Protein AF-A0A3N5K813-F1 (afdb_monomer)

Foldseek 3Di:
DVVVVVVVVVCVVPPPPPPPVQQPADPPRHGDPAPLPDCVVPDDPPDRVQWDRDNSDTGGD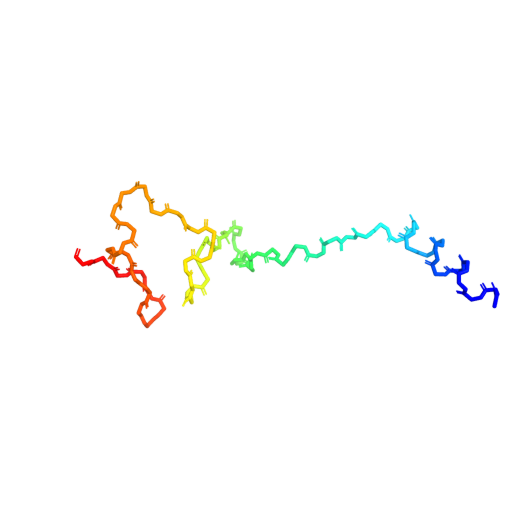

Secondary structure (DSSP, 8-state):
--HHHHHHHHHHHS-----------BTTTB--S--SS--TT---SS-TTSEEEETTEEEE-

Radius of gyration: 20.07 Å; Cα contacts (8 Å, |Δi|>4): 35; chains: 1; bounding box: 28×23×61 Å

Sequence (61 aa):
MVLVCVVFTFVWLNGFSQQTLLPATGEDGWISLFDGKSLDGWRANEHPKTFQVRDGMIVVH

Structure (mmCIF, N/CA/C/O backbone):
data_AF-A0A3N5K813-F1
#
_entry.id   AF-A0A3N5K813-F1
#
loop_
_atom_site.group_PDB
_atom_site.id
_atom_site.type_symbol
_atom_site.label_atom_id
_atom_site.label_alt_id
_atom_site.label_comp_id
_atom_site.label_asym_id
_atom_site.label_entity_id
_atom_site.label_seq_id
_atom_site.pdbx_PDB_ins_code
_atom_site.Cartn_x
_atom_site.Cartn_y
_atom_site.Cartn_z
_atom_site.occupancy
_atom_site.B_iso_or_equiv
_atom_site.auth_seq_id
_atom_site.auth_comp_id
_atom_site.auth_asym_id
_atom_site.auth_atom_id
_atom_site.pdbx_PDB_model_num
ATOM 1 N N . MET A 1 1 ? 3.406 9.928 37.173 1.00 61.34 1 MET A N 1
ATOM 2 C CA . MET A 1 1 ? 4.178 8.704 37.488 1.00 61.34 1 MET A CA 1
ATOM 3 C C . MET A 1 1 ? 3.297 7.467 37.688 1.00 61.34 1 MET A C 1
ATOM 5 O O . MET A 1 1 ? 3.701 6.407 37.248 1.00 61.34 1 MET A O 1
ATOM 9 N N . VAL A 1 2 ? 2.076 7.581 38.234 1.00 48.25 2 VAL A N 1
ATOM 10 C CA . VAL A 1 2 ? 1.111 6.454 38.315 1.00 48.25 2 VAL A CA 1
ATOM 11 C C . VAL A 1 2 ? 0.357 6.215 36.990 1.00 48.25 2 VAL A C 1
ATOM 13 O O . VAL A 1 2 ? 0.025 5.086 36.656 1.00 48.25 2 VAL A O 1
ATOM 16 N N . LEU A 1 3 ? 0.164 7.265 36.179 1.00 52.91 3 LEU A N 1
ATOM 17 C CA . LEU A 1 3 ? -0.627 7.212 34.940 1.00 52.91 3 LEU A CA 1
ATOM 18 C C . LEU A 1 3 ? 0.034 6.413 33.793 1.00 52.91 3 LEU A C 1
ATOM 20 O O . LEU A 1 3 ? -0.669 5.865 32.959 1.00 52.91 3 LEU A O 1
ATOM 24 N N . VAL A 1 4 ? 1.369 6.290 33.769 1.00 57.91 4 VAL A N 1
ATOM 25 C CA . VAL A 1 4 ? 2.102 5.530 32.729 1.00 57.91 4 VAL A CA 1
ATOM 26 C C . VAL A 1 4 ? 1.980 4.015 32.951 1.00 57.91 4 VAL A C 1
ATOM 28 O O . VAL A 1 4 ? 1.867 3.259 31.991 1.00 57.91 4 VAL A O 1
ATOM 31 N N . CYS A 1 5 ? 1.922 3.568 34.211 1.00 55.53 5 CYS A N 1
ATOM 32 C CA . CYS A 1 5 ? 1.792 2.150 34.555 1.00 55.53 5 CYS A CA 1
ATOM 33 C C . CYS A 1 5 ? 0.404 1.589 34.226 1.00 55.53 5 CYS A C 1
ATOM 35 O O . CYS A 1 5 ? 0.302 0.441 33.807 1.00 55.53 5 CYS A O 1
ATOM 37 N N . VAL A 1 6 ? -0.655 2.396 34.377 1.00 56.09 6 VAL A N 1
ATOM 38 C CA . VAL A 1 6 ? -2.033 1.958 34.090 1.00 56.09 6 VAL A CA 1
ATOM 39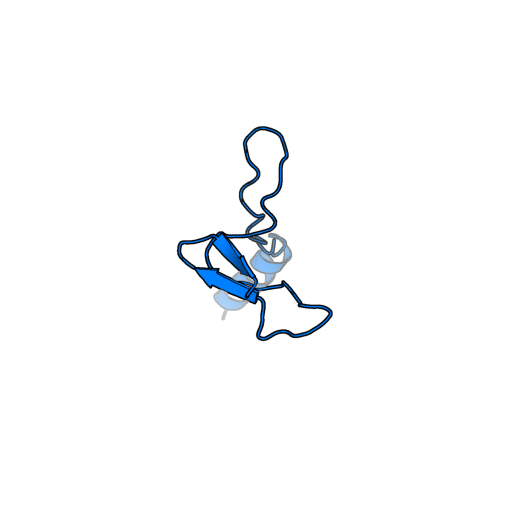 C C . VAL A 1 6 ? -2.247 1.765 32.589 1.00 56.09 6 VAL A C 1
ATOM 41 O O . VAL A 1 6 ? -2.921 0.825 32.195 1.00 56.09 6 VAL A O 1
ATOM 44 N N . VAL A 1 7 ? -1.627 2.594 31.742 1.00 57.56 7 VAL A N 1
ATOM 45 C CA . VAL A 1 7 ? -1.701 2.437 30.277 1.00 57.56 7 VAL A CA 1
ATOM 46 C C . VAL A 1 7 ? -0.933 1.190 29.820 1.00 57.56 7 VAL A C 1
ATOM 48 O O . VAL A 1 7 ? -1.414 0.455 28.963 1.00 57.56 7 VAL A O 1
ATOM 51 N N . PHE A 1 8 ? 0.215 0.891 30.440 1.00 54.62 8 PHE A N 1
ATOM 52 C CA . PHE A 1 8 ? 1.021 -0.294 30.119 1.00 54.62 8 PHE A CA 1
ATOM 53 C C . PHE A 1 8 ? 0.332 -1.616 30.491 1.00 54.62 8 PHE A C 1
ATOM 55 O O . PHE A 1 8 ? 0.456 -2.598 29.762 1.00 54.62 8 PHE A O 1
ATOM 62 N N . THR A 1 9 ? -0.431 -1.647 31.587 1.00 59.47 9 THR A N 1
ATOM 63 C CA . THR A 1 9 ? -1.241 -2.819 31.955 1.00 59.47 9 THR A CA 1
ATOM 64 C C . THR A 1 9 ? -2.558 -2.889 31.179 1.00 59.47 9 THR A C 1
ATOM 66 O O . THR A 1 9 ? -3.016 -3.989 30.870 1.00 59.47 9 THR A O 1
ATOM 69 N N . PHE A 1 10 ? -3.144 -1.752 30.783 1.00 52.91 10 PHE A N 1
ATOM 70 C CA . PHE A 1 10 ? -4.346 -1.725 29.938 1.00 52.91 10 PHE A CA 1
ATOM 71 C C . PHE A 1 10 ? -4.101 -2.256 28.523 1.00 52.91 10 PHE A C 1
ATOM 73 O O . PHE A 1 10 ? -4.962 -2.957 27.991 1.00 52.91 10 PHE A O 1
ATOM 80 N N . VAL A 1 11 ? -2.936 -1.958 27.938 1.00 61.25 11 VAL A N 1
ATOM 81 C CA . VAL A 1 11 ? -2.515 -2.446 26.609 1.00 61.25 11 VAL A CA 1
ATOM 82 C C . VAL A 1 11 ? -2.179 -3.945 26.622 1.00 61.25 11 VAL A C 1
ATOM 84 O O . VAL A 1 11 ? -2.284 -4.607 25.595 1.00 61.25 11 VAL A O 1
ATOM 87 N N . TRP A 1 12 ? -1.812 -4.507 27.778 1.00 58.81 12 TRP A N 1
ATOM 88 C CA . TRP A 1 12 ? -1.520 -5.939 27.915 1.00 58.81 12 TRP A CA 1
ATOM 89 C C . TRP A 1 12 ? -2.774 -6.785 28.214 1.00 58.81 12 TRP A C 1
ATOM 91 O O . TRP A 1 12 ? -2.826 -7.951 27.838 1.00 58.81 12 TRP A O 1
ATOM 101 N N . LEU A 1 13 ? -3.805 -6.199 28.845 1.00 60.09 13 LEU A N 1
ATOM 102 C CA . LEU A 1 13 ? -5.100 -6.855 29.100 1.00 60.09 13 LEU A CA 1
ATOM 103 C C . LEU A 1 13 ? -6.088 -6.730 27.933 1.00 60.09 13 LEU A C 1
ATOM 105 O O . LEU A 1 13 ? -6.819 -7.674 27.645 1.00 60.09 13 LEU A O 1
ATOM 109 N N . ASN A 1 14 ? -6.100 -5.594 27.236 1.00 55.62 14 ASN A N 1
ATOM 110 C CA . ASN A 1 14 ? -6.818 -5.455 25.975 1.00 55.62 14 ASN A CA 1
ATOM 111 C C . ASN A 1 14 ? -5.820 -5.768 24.882 1.00 55.62 14 ASN A C 1
ATOM 113 O O . ASN A 1 14 ? -5.158 -4.858 24.384 1.00 55.62 14 ASN A O 1
ATOM 117 N N . GLY A 1 15 ? -5.683 -7.063 24.576 1.00 57.12 15 GLY A N 1
ATOM 118 C CA . GLY A 1 15 ? -4.884 -7.533 23.456 1.00 57.12 15 GLY A CA 1
ATOM 119 C C . GLY A 1 15 ? -5.050 -6.559 22.303 1.00 57.12 15 GLY A C 1
ATOM 120 O O . GLY A 1 15 ? -6.180 -6.297 21.884 1.00 57.12 15 GLY A O 1
ATOM 121 N N . PHE A 1 16 ? -3.931 -5.956 21.900 1.00 56.16 16 PHE A N 1
ATOM 122 C CA . PHE A 1 16 ? -3.821 -5.064 20.760 1.00 56.16 16 PHE A CA 1
ATOM 123 C C . PHE A 1 16 ? -4.332 -5.836 19.547 1.00 56.16 16 PHE A C 1
ATOM 125 O O . PHE A 1 16 ? -3.586 -6.500 18.833 1.00 56.16 16 PHE A O 1
ATOM 132 N N . SER A 1 17 ? -5.648 -5.828 19.377 1.00 54.00 17 SER A N 1
ATOM 133 C CA . SER A 1 17 ? -6.302 -6.298 18.185 1.00 54.00 17 SER A CA 1
ATOM 134 C C . SER A 1 17 ? -5.886 -5.254 17.179 1.00 54.00 17 SER A C 1
ATOM 136 O O . SER A 1 17 ? -6.419 -4.144 17.169 1.00 54.00 17 SER A O 1
ATOM 138 N N . GLN A 1 18 ? -4.863 -5.572 16.388 1.00 53.38 18 GLN A N 1
ATOM 139 C CA . GLN A 1 18 ? -4.738 -4.959 15.084 1.00 53.38 18 GLN A CA 1
ATOM 140 C C . GLN A 1 18 ? -6.117 -5.147 14.459 1.00 53.38 18 GLN A C 1
ATOM 142 O O . GLN A 1 18 ? -6.472 -6.258 14.073 1.00 53.38 18 GLN A O 1
ATOM 147 N N . GLN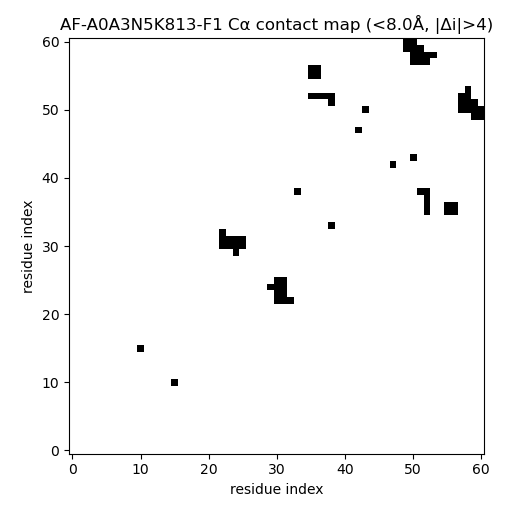 A 1 19 ? -6.934 -4.093 14.431 1.00 54.84 19 GLN A N 1
ATOM 148 C CA . GLN A 1 19 ? -8.022 -4.007 13.476 1.00 54.84 19 GLN A CA 1
ATOM 149 C C . GLN A 1 19 ? -7.324 -3.976 12.121 1.00 54.84 19 GLN A C 1
ATOM 151 O O . GLN A 1 19 ? -7.057 -2.921 11.552 1.00 54.84 19 GLN A O 1
ATOM 156 N N . THR A 1 20 ? -6.937 -5.153 11.631 1.00 58.03 20 THR A N 1
ATOM 157 C CA . THR A 1 20 ? -6.798 -5.368 10.206 1.00 58.03 20 THR A CA 1
ATOM 158 C C . THR A 1 20 ? -8.162 -4.957 9.690 1.00 58.03 20 THR A C 1
ATOM 160 O O . THR A 1 20 ? -9.160 -5.555 10.089 1.00 58.03 20 THR A O 1
ATOM 163 N N . LEU A 1 21 ? -8.231 -3.848 8.955 1.00 57.09 21 LEU A N 1
ATOM 164 C CA . LEU A 1 21 ? -9.444 -3.427 8.271 1.00 57.09 21 LEU A CA 1
ATOM 165 C C . LEU A 1 21 ? -9.752 -4.557 7.292 1.00 57.09 21 LEU A C 1
ATOM 167 O O . LEU A 1 21 ? -9.249 -4.559 6.171 1.00 57.09 21 LEU A O 1
ATOM 171 N N . LEU A 1 22 ? -10.445 -5.592 7.776 1.00 57.25 22 LEU A N 1
ATOM 172 C CA . LEU A 1 22 ? -10.866 -6.717 6.969 1.00 57.25 22 LEU A CA 1
ATOM 173 C C . LEU A 1 22 ? -11.626 -6.069 5.814 1.00 57.25 22 LEU A C 1
ATOM 175 O O . LEU A 1 22 ? -12.516 -5.253 6.089 1.00 57.25 22 LEU A O 1
ATOM 179 N N . PRO A 1 23 ? -11.235 -6.324 4.554 1.00 59.62 23 PRO A N 1
ATOM 180 C CA . PRO A 1 23 ? -11.972 -5.794 3.418 1.00 59.62 23 PRO A CA 1
ATOM 181 C C . PRO A 1 23 ? -13.433 -6.146 3.656 1.00 59.62 23 PRO A C 1
ATOM 183 O O . PRO A 1 23 ? -13.727 -7.312 3.918 1.00 59.62 23 PRO A O 1
ATOM 186 N N . ALA A 1 24 ? -14.300 -5.128 3.689 1.00 60.41 24 ALA A N 1
ATOM 187 C CA . ALA A 1 24 ? -15.707 -5.292 4.019 1.00 60.41 24 ALA A CA 1
ATOM 188 C C . ALA A 1 24 ? -16.252 -6.466 3.202 1.00 60.41 24 ALA A C 1
ATOM 190 O O . ALA A 1 24 ? -16.343 -6.390 1.976 1.00 60.41 24 ALA A O 1
ATOM 191 N N . THR A 1 25 ? -16.500 -7.589 3.873 1.00 58.84 25 THR A N 1
ATOM 192 C CA . THR A 1 25 ? -17.061 -8.764 3.230 1.00 58.84 25 THR A CA 1
ATOM 193 C C . THR A 1 25 ? -18.465 -8.386 2.813 1.00 58.84 25 THR A C 1
ATOM 195 O O . THR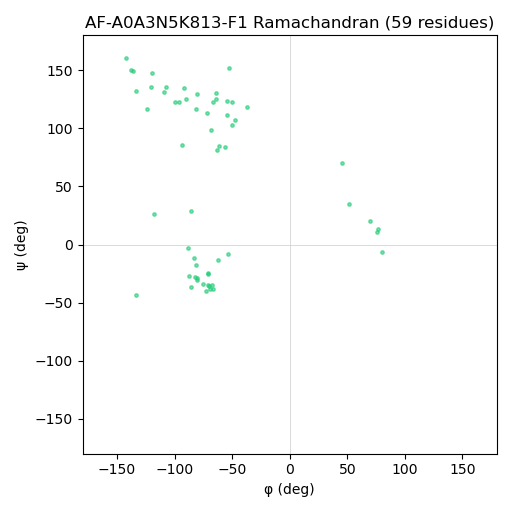 A 1 25 ? -19.257 -7.971 3.663 1.00 58.84 25 THR A O 1
ATOM 198 N N . GLY A 1 26 ? -18.763 -8.502 1.517 1.00 62.22 26 GLY A N 1
ATOM 199 C CA . GLY A 1 26 ? -20.148 -8.476 1.059 1.00 62.22 26 GLY A CA 1
ATOM 200 C C . GLY A 1 26 ? -20.946 -9.510 1.851 1.00 62.22 26 GLY A C 1
ATOM 201 O O . GLY A 1 26 ? -20.369 -10.489 2.329 1.00 62.22 26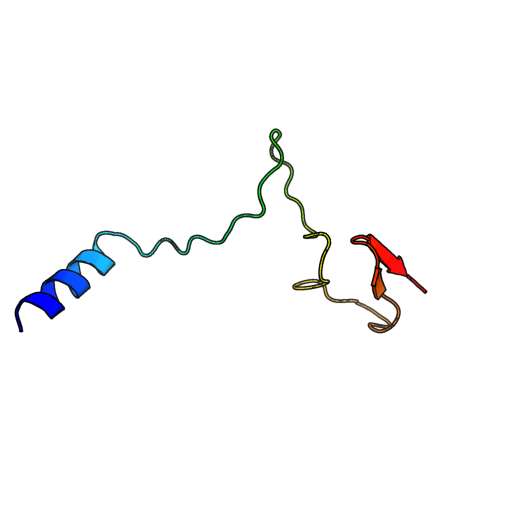 GLY A O 1
ATOM 202 N N . GLU A 1 27 ? -22.244 -9.268 2.015 1.00 60.00 27 GLU A N 1
ATOM 203 C CA . GLU A 1 27 ? -23.145 -9.907 2.993 1.00 60.00 27 GLU A CA 1
ATOM 204 C C . GLU A 1 27 ? -23.164 -11.457 2.977 1.00 60.00 27 GLU A C 1
ATOM 206 O O . GLU A 1 27 ? -23.658 -12.071 3.916 1.00 60.00 27 GLU A O 1
ATOM 211 N N . ASP A 1 28 ? -22.508 -12.090 2.000 1.00 69.31 28 ASP A N 1
ATOM 212 C CA . ASP A 1 28 ? -22.450 -13.537 1.781 1.00 69.31 28 ASP A CA 1
ATOM 213 C C . ASP A 1 28 ? -21.034 -14.153 1.884 1.00 69.31 28 ASP A C 1
ATOM 215 O O . ASP A 1 28 ? -20.741 -15.174 1.262 1.00 69.31 28 ASP A O 1
ATOM 219 N N . GLY A 1 29 ? -20.112 -13.545 2.643 1.00 73.75 29 GLY A N 1
ATOM 220 C CA . GLY A 1 29 ? -18.770 -14.114 2.876 1.00 73.75 29 GLY A CA 1
ATOM 221 C C . GLY A 1 29 ? -17.797 -13.962 1.700 1.00 73.75 29 GLY A C 1
ATOM 222 O O . GLY A 1 29 ? -16.721 -14.564 1.685 1.00 73.75 29 GLY A O 1
ATOM 223 N N . TRP A 1 30 ? -18.148 -13.126 0.726 1.00 78.25 30 TRP A N 1
ATOM 224 C CA . TRP A 1 30 ? -17.257 -12.732 -0.357 1.00 78.25 30 TRP A CA 1
ATOM 225 C C . TRP A 1 30 ? -16.301 -11.643 0.107 1.00 78.25 30 TRP A C 1
ATOM 227 O O . TRP A 1 30 ? -16.719 -10.613 0.635 1.00 78.25 30 TRP A O 1
ATOM 237 N N . ILE A 1 31 ? -15.010 -11.856 -0.140 1.00 78.69 31 ILE A N 1
ATOM 238 C CA . ILE A 1 31 ? -13.963 -10.880 0.147 1.00 78.69 31 ILE A CA 1
ATOM 239 C C . ILE A 1 31 ? -13.600 -10.150 -1.144 1.00 78.69 31 ILE A C 1
ATOM 241 O O . ILE A 1 31 ? -13.172 -10.776 -2.116 1.00 78.69 31 ILE A O 1
ATOM 245 N N . SER A 1 32 ? -13.721 -8.820 -1.140 1.00 79.06 32 SER A N 1
ATOM 246 C CA . SER A 1 32 ? -13.195 -8.010 -2.238 1.00 79.06 32 SER A CA 1
ATOM 247 C C . SER A 1 32 ? -11.670 -7.988 -2.171 1.00 79.06 32 SER A C 1
ATOM 249 O O . SER A 1 32 ? -11.092 -7.448 -1.230 1.00 79.06 32 SER A O 1
ATOM 251 N N . LEU A 1 33 ? -11.016 -8.591 -3.165 1.00 82.00 33 LEU A N 1
ATOM 252 C CA . LEU A 1 33 ? -9.550 -8.607 -3.281 1.00 82.00 33 LEU A CA 1
ATOM 253 C C . LEU A 1 33 ? -8.990 -7.319 -3.899 1.00 82.00 33 LEU A C 1
ATOM 255 O O . LEU A 1 33 ? -7.798 -7.043 -3.793 1.00 82.00 33 LEU A O 1
ATOM 259 N N . PHE A 1 34 ? -9.843 -6.544 -4.561 1.00 86.56 34 PHE A N 1
ATOM 260 C CA . PHE A 1 34 ? -9.498 -5.264 -5.154 1.00 86.56 34 PHE A CA 1
ATOM 261 C C . PHE A 1 34 ? -10.370 -4.179 -4.530 1.00 86.56 34 PHE A C 1
ATOM 263 O O . PHE A 1 34 ? -11.573 -4.361 -4.336 1.00 86.56 34 PHE A O 1
ATOM 270 N N . ASP A 1 35 ? -9.749 -3.060 -4.188 1.00 81.94 35 ASP A N 1
ATOM 271 C CA . ASP A 1 35 ? -10.396 -1.943 -3.506 1.00 81.94 35 ASP A CA 1
ATOM 272 C C . ASP A 1 35 ? -11.028 -0.930 -4.479 1.00 81.94 35 ASP A C 1
ATOM 274 O O . ASP A 1 35 ? -11.661 0.036 -4.045 1.00 81.94 35 ASP A O 1
ATOM 278 N N . GLY A 1 36 ? -10.866 -1.143 -5.792 1.00 82.69 36 GLY A N 1
ATOM 279 C CA . GLY A 1 36 ? -11.382 -0.244 -6.820 1.00 82.69 36 GLY A CA 1
ATOM 280 C C . GLY A 1 36 ? -10.569 1.039 -6.974 1.00 82.69 36 GLY A C 1
ATOM 281 O O . GLY A 1 36 ? -11.050 1.974 -7.609 1.00 82.69 36 GLY A O 1
ATOM 282 N N . LYS A 1 37 ? -9.385 1.155 -6.364 1.00 82.56 37 LYS A N 1
ATOM 283 C CA . LYS A 1 37 ? -8.635 2.421 -6.319 1.00 82.56 37 LYS A CA 1
ATOM 284 C C . LYS A 1 37 ? -7.171 2.243 -6.668 1.00 82.56 37 LYS A C 1
ATOM 286 O O . LYS A 1 37 ? -6.644 3.046 -7.440 1.00 82.56 37 LYS A O 1
ATOM 291 N N . SER A 1 38 ? -6.519 1.214 -6.143 1.00 83.62 38 SER A N 1
ATOM 292 C CA . SER A 1 38 ? -5.090 1.003 -6.355 1.00 83.62 38 SER A CA 1
ATOM 293 C C . SER A 1 38 ? -4.753 -0.476 -6.517 1.00 83.62 38 SER A C 1
ATOM 295 O O . SER A 1 38 ? -5.495 -1.375 -6.140 1.00 83.62 38 SER A O 1
ATOM 297 N N . LEU A 1 39 ? -3.588 -0.743 -7.102 1.00 83.75 39 LEU A N 1
ATOM 298 C CA . LEU A 1 39 ? -3.016 -2.090 -7.164 1.00 83.75 39 LEU A CA 1
ATOM 299 C C . LEU A 1 39 ? -2.209 -2.398 -5.892 1.00 83.75 39 LEU A C 1
ATOM 301 O O . LEU A 1 39 ? -1.233 -3.145 -5.947 1.00 83.75 39 LEU A O 1
ATOM 305 N N . ASP A 1 40 ? -2.570 -1.808 -4.750 1.00 83.62 40 ASP A N 1
ATOM 306 C CA . ASP A 1 40 ? -1.837 -2.018 -3.504 1.00 83.62 40 ASP A CA 1
ATOM 307 C C . ASP A 1 40 ? -1.951 -3.487 -3.078 1.00 83.62 40 ASP A C 1
ATOM 309 O O . ASP A 1 40 ? -3.034 -4.062 -2.995 1.00 83.62 40 ASP A O 1
ATOM 313 N N . GLY A 1 41 ? -0.803 -4.133 -2.867 1.00 82.75 41 GLY A N 1
ATOM 314 C CA . GLY A 1 41 ? -0.728 -5.573 -2.592 1.00 82.75 41 GLY A CA 1
ATOM 315 C C . GLY A 1 41 ? -0.822 -6.474 -3.830 1.00 82.75 41 GLY A C 1
ATOM 316 O O . GLY A 1 41 ? -0.572 -7.675 -3.722 1.00 82.75 41 GLY A O 1
ATOM 317 N N . TRP A 1 42 ? -1.091 -5.920 -5.013 1.00 85.06 42 TRP A N 1
ATOM 318 C CA . TRP A 1 42 ? -1.066 -6.653 -6.275 1.00 85.06 42 TRP A CA 1
ATOM 319 C C . TRP A 1 42 ? 0.317 -6.554 -6.919 1.00 85.06 42 TRP A C 1
ATOM 321 O O . TRP A 1 42 ? 0.922 -5.487 -7.009 1.00 85.06 42 TRP A O 1
ATOM 331 N N . ARG A 1 43 ? 0.835 -7.687 -7.400 1.00 83.50 43 ARG A N 1
ATOM 332 C CA . ARG A 1 43 ? 2.126 -7.751 -8.091 1.00 83.50 43 ARG A CA 1
ATOM 333 C C . ARG A 1 43 ? 1.941 -8.374 -9.463 1.00 83.50 43 ARG A C 1
ATOM 335 O O . ARG A 1 43 ? 1.595 -9.547 -9.565 1.00 83.50 43 ARG A O 1
ATOM 342 N N . ALA A 1 44 ? 2.220 -7.599 -10.507 1.00 81.50 44 ALA A N 1
ATOM 343 C CA . ALA A 1 44 ? 2.295 -8.132 -11.859 1.00 81.50 44 ALA A CA 1
ATOM 344 C C . ALA A 1 44 ? 3.454 -9.135 -11.951 1.00 81.50 44 ALA A C 1
ATOM 346 O O . ALA A 1 44 ? 4.566 -8.841 -11.509 1.00 81.50 44 ALA A O 1
ATOM 347 N N . ASN A 1 45 ? 3.183 -10.317 -12.504 1.00 79.62 45 ASN A N 1
ATOM 348 C CA . ASN A 1 45 ? 4.213 -11.333 -12.720 1.00 79.62 45 ASN A CA 1
ATOM 349 C C . ASN A 1 45 ? 5.152 -10.922 -13.870 1.00 79.62 45 ASN A C 1
ATOM 351 O O . ASN A 1 45 ? 6.367 -11.037 -13.758 1.00 79.62 45 ASN A O 1
ATOM 355 N N . GLU A 1 46 ? 4.593 -10.340 -14.936 1.00 78.50 46 GLU A N 1
ATOM 356 C CA . GLU A 1 46 ? 5.328 -9.856 -16.108 1.00 78.50 46 GLU A CA 1
ATOM 357 C C . GLU A 1 46 ? 4.784 -8.490 -16.557 1.00 78.50 46 GLU A C 1
ATOM 359 O O . GLU A 1 46 ? 3.613 -8.180 -16.345 1.00 78.50 46 GLU A O 1
ATOM 364 N N . HIS A 1 47 ? 5.653 -7.657 -17.145 1.00 73.25 47 HIS A N 1
ATOM 365 C CA . HIS A 1 47 ? 5.342 -6.312 -17.658 1.00 73.25 47 HIS A CA 1
ATOM 366 C C . HIS A 1 47 ? 4.485 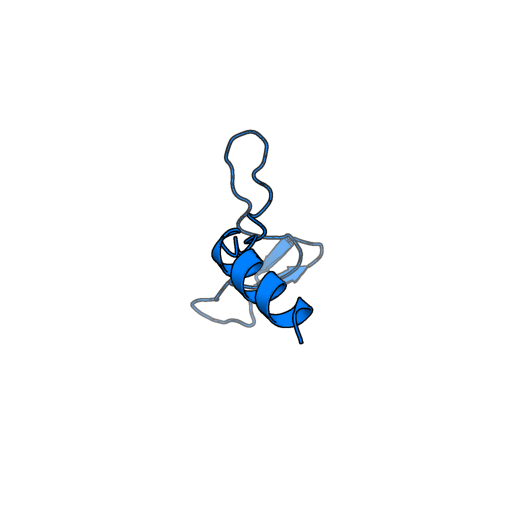-5.435 -16.711 1.00 73.25 47 HIS A C 1
ATOM 368 O O . HIS A 1 47 ? 3.350 -5.078 -17.026 1.00 73.25 47 HIS A O 1
ATOM 374 N N . PRO A 1 48 ? 5.039 -4.975 -15.569 1.00 74.75 48 PRO A N 1
ATOM 375 C CA . PRO A 1 48 ? 4.292 -4.231 -14.544 1.00 74.75 48 PRO A CA 1
ATOM 376 C C . PRO A 1 48 ? 3.713 -2.888 -15.011 1.00 74.75 48 PRO A C 1
ATOM 378 O O . PRO A 1 48 ? 2.881 -2.310 -14.325 1.00 74.75 48 PRO A O 1
ATOM 381 N N . LYS A 1 49 ? 4.143 -2.379 -16.171 1.00 79.06 49 LYS A N 1
ATOM 382 C CA . LYS A 1 49 ? 3.648 -1.122 -16.756 1.00 79.06 49 LYS A CA 1
ATOM 383 C C . LYS A 1 49 ? 2.341 -1.289 -17.541 1.00 79.06 49 LYS A C 1
ATOM 385 O O . LYS A 1 49 ? 1.732 -0.289 -17.916 1.00 79.06 49 LYS A O 1
ATOM 390 N N . THR A 1 50 ? 1.944 -2.531 -17.812 1.00 82.44 50 THR A N 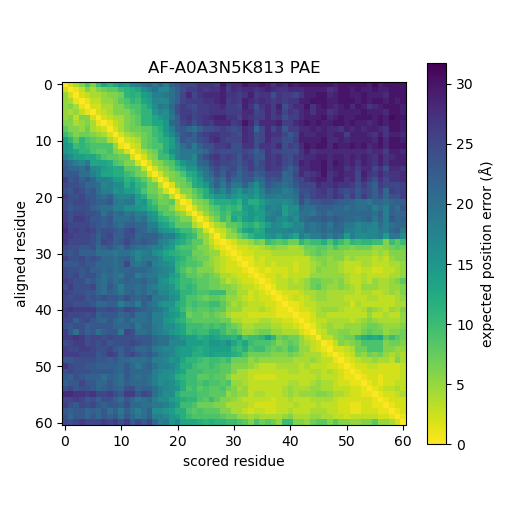1
ATOM 391 C CA . THR A 1 50 ? 0.776 -2.856 -18.636 1.00 82.44 50 THR A CA 1
ATOM 392 C C . THR A 1 50 ? -0.531 -2.782 -17.848 1.00 82.44 50 THR A C 1
ATOM 394 O O . THR A 1 50 ? -1.569 -2.463 -18.419 1.00 82.44 50 THR A O 1
ATOM 397 N N . PHE A 1 51 ? -0.477 -3.017 -16.536 1.00 84.62 51 PHE A N 1
ATOM 398 C CA . PHE A 1 51 ? -1.633 -2.923 -15.650 1.00 84.62 51 PHE A CA 1
ATOM 399 C C . PHE A 1 51 ? -1.763 -1.503 -15.099 1.00 84.62 51 PHE A C 1
ATOM 401 O O . PHE A 1 51 ? -0.822 -0.968 -14.509 1.00 84.62 51 PHE A O 1
ATOM 408 N N . GLN A 1 52 ? -2.929 -0.890 -15.280 1.00 83.75 52 GLN A N 1
ATOM 409 C CA . GLN A 1 52 ? -3.254 0.435 -14.747 1.00 83.75 52 GLN A CA 1
ATOM 410 C C . GLN A 1 52 ? -4.662 0.424 -14.159 1.00 83.75 52 GLN A C 1
ATOM 412 O O . GLN A 1 52 ? -5.525 -0.299 -14.645 1.00 83.75 52 GLN A O 1
ATOM 417 N N . VAL A 1 53 ? -4.918 1.242 -13.139 1.00 85.81 53 VAL A N 1
ATOM 418 C CA . VAL A 1 53 ? -6.279 1.440 -12.620 1.00 85.81 53 VAL A CA 1
ATOM 419 C C . VAL A 1 53 ? -6.862 2.693 -13.256 1.00 85.81 53 VAL A C 1
ATOM 421 O O . VAL A 1 53 ? -6.271 3.768 -13.151 1.00 85.81 53 VAL A O 1
ATOM 424 N N . ARG A 1 54 ? -8.005 2.560 -13.933 1.00 86.62 54 ARG A N 1
ATOM 425 C CA . ARG A 1 54 ? -8.774 3.683 -14.490 1.00 86.62 54 ARG A CA 1
ATOM 426 C C . ARG A 1 54 ? -10.241 3.503 -14.150 1.00 86.62 54 ARG A C 1
ATOM 428 O O . ARG A 1 54 ? -10.767 2.407 -14.301 1.00 86.62 54 ARG A O 1
ATOM 435 N N . ASP A 1 55 ? -10.864 4.566 -13.648 1.00 83.56 55 ASP A N 1
ATOM 436 C CA . ASP A 1 55 ? -12.284 4.587 -13.267 1.00 83.56 55 ASP A CA 1
ATOM 437 C C . ASP A 1 55 ? -12.684 3.435 -12.327 1.00 83.56 55 ASP A C 1
ATOM 439 O O . ASP A 1 55 ? -13.772 2.873 -12.406 1.00 83.56 55 ASP A O 1
ATOM 443 N N . GLY A 1 56 ? -11.756 3.058 -11.446 1.00 83.69 56 GLY A N 1
ATOM 444 C CA . GLY A 1 56 ? -11.911 1.960 -10.498 1.00 83.69 56 GLY A CA 1
ATOM 445 C C . GLY A 1 56 ? -11.926 0.559 -11.102 1.00 83.69 56 GLY A C 1
ATOM 446 O O . GLY A 1 56 ? -12.373 -0.385 -10.457 1.00 83.69 56 GLY A O 1
ATOM 447 N N . MET A 1 57 ? -11.401 0.407 -12.318 1.00 85.19 57 MET A N 1
ATOM 448 C CA . MET A 1 57 ? -11.209 -0.868 -13.001 1.00 85.19 57 MET A CA 1
ATOM 449 C C . MET A 1 57 ? -9.733 -1.086 -13.314 1.00 85.19 57 MET A C 1
ATOM 451 O O . MET A 1 57 ? -8.996 -0.143 -13.605 1.00 85.19 57 MET A O 1
ATOM 455 N N . ILE A 1 58 ? -9.303 -2.344 -13.297 1.00 87.56 58 ILE A N 1
ATOM 456 C CA . ILE A 1 58 ? -7.970 -2.723 -13.764 1.00 87.56 58 ILE A CA 1
ATOM 457 C C . ILE A 1 58 ? -8.025 -2.840 -15.289 1.00 87.56 58 ILE A C 1
ATOM 459 O O . ILE A 1 58 ? -8.735 -3.683 -15.832 1.00 87.56 58 ILE A O 1
ATOM 463 N N . VAL A 1 59 ? -7.273 -1.984 -15.972 1.00 85.25 59 VAL A N 1
ATOM 464 C CA . VAL A 1 59 ? -7.149 -1.933 -17.428 1.00 85.25 59 VAL A CA 1
ATOM 465 C C . VAL A 1 59 ? -5.781 -2.471 -17.835 1.00 85.25 59 VAL A C 1
ATOM 467 O O . VAL A 1 59 ? -4.757 -2.125 -17.241 1.00 85.25 59 VAL A O 1
ATOM 470 N N . VAL A 1 60 ? -5.784 -3.317 -18.861 1.00 84.44 60 VAL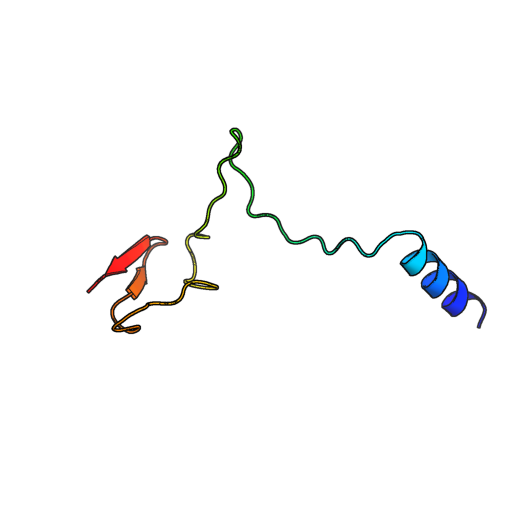 A N 1
ATOM 471 C CA . VAL A 1 60 ? -4.596 -3.915 -19.478 1.00 84.44 60 VAL A CA 1
ATOM 472 C C . VAL A 1 60 ? -4.414 -3.274 -20.851 1.00 84.44 60 VAL A C 1
ATOM 474 O O . VAL A 1 60 ? -5.383 -3.162 -21.603 1.00 84.44 60 VAL A O 1
ATOM 477 N N . HIS A 1 61 ? -3.196 -2.824 -21.145 1.00 74.44 61 HIS A N 1
ATOM 478 C CA . HIS A 1 61 ? -2.815 -2.240 -22.435 1.00 74.44 61 HIS A CA 1
ATOM 479 C C . HIS A 1 61 ? -2.210 -3.247 -23.414 1.00 74.44 61 HIS A C 1
A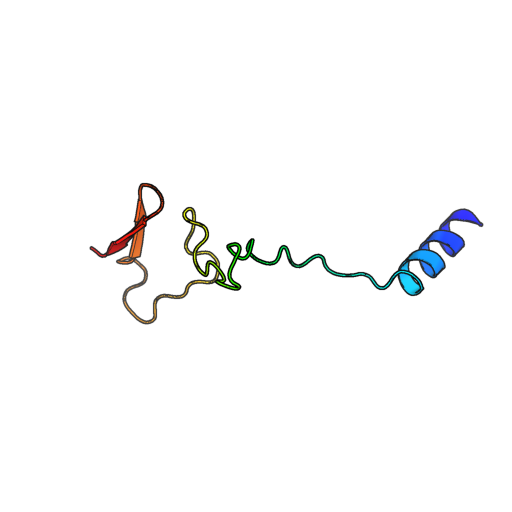TOM 481 O O . HIS A 1 61 ? -1.551 -4.206 -22.955 1.00 74.44 61 HIS A O 1
#

pLDDT: mean 70.7, std 12.71, range [48.25, 87.56]

Solvent-accessible surface area (backbone atoms only — not comparable to full-atom values): 4153 Å² total; per-residue (Å²): 124,72,69,63,56,55,53,58,51,47,52,67,71,49,66,78,69,75,77,68,80,66,58,74,52,47,100,82,80,45,69,59,90,64,83,48,73,64,66,79,95,61,76,67,91,68,68,67,84,38,60,44,72,54,97,53,39,85,43,77,115

Mean predicted aligned error: 14.74 Å